Protein AF-A0A1H3JBU2-F1 (afdb_monomer_lite)

Foldseek 3Di:
DDDDDDDDDDPPDDDPPPPPPVVPPPPPPCDLPPDDDDLDHSVLSCVVVVVDDDPDPVVVVVSVVSSVVSVVVNVVCVVVCLPPPDPVVVVVVDVVCDDVSVVVVVVVVLVVVCVVVVNPPVVSQVVVFVVVLSNQQVPVPPDPPDHDDGDGDDDDDDDDDPVVVQVVCVVVVHDND

Structure (mmCIF, N/CA/C/O backbone):
data_AF-A0A1H3JBU2-F1
#
_entry.id   AF-A0A1H3JBU2-F1
#
loop_
_atom_site.group_PDB
_atom_site.id
_atom_site.type_symbol
_atom_site.label_atom_id
_atom_site.label_alt_id
_atom_site.label_comp_id
_atom_site.label_asym_id
_atom_site.label_entity_id
_atom_site.label_seq_id
_atom_site.pdbx_PDB_ins_code
_atom_site.Cartn_x
_atom_site.Cartn_y
_atom_site.Cartn_z
_atom_site.occupancy
_atom_site.B_iso_or_equiv
_atom_site.auth_seq_id
_atom_site.auth_comp_id
_atom_site.auth_asym_id
_atom_site.auth_atom_id
_atom_site.pdbx_PDB_model_num
ATOM 1 N N . MET A 1 1 ? 17.251 -46.229 53.862 1.00 34.59 1 MET A N 1
ATOM 2 C CA . MET A 1 1 ? 17.854 -47.575 53.743 1.00 34.59 1 MET A CA 1
ATOM 3 C C . MET A 1 1 ? 16.687 -48.540 53.599 1.00 34.59 1 MET A C 1
ATOM 5 O O . MET A 1 1 ? 15.923 -48.620 54.544 1.00 34.59 1 MET A O 1
ATOM 9 N N . VAL A 1 2 ? 16.394 -49.189 52.473 1.00 38.94 2 VAL A N 1
ATOM 10 C CA . VAL A 1 2 ? 17.154 -49.523 51.255 1.00 38.94 2 VAL A CA 1
ATOM 11 C C . VAL A 1 2 ? 16.160 -49.589 50.077 1.00 38.94 2 VAL A C 1
ATOM 13 O O . VAL A 1 2 ? 14.992 -49.910 50.287 1.00 38.94 2 VAL A O 1
ATOM 16 N N . GLU A 1 3 ? 16.638 -49.214 48.891 1.00 38.88 3 GLU A N 1
ATOM 17 C CA . GLU A 1 3 ? 15.994 -49.281 47.571 1.00 38.88 3 GLU A CA 1
ATOM 18 C C . GLU A 1 3 ? 15.791 -50.721 47.065 1.00 38.88 3 GLU A C 1
ATOM 20 O O . GLU A 1 3 ? 16.564 -51.604 47.413 1.00 38.88 3 GLU A O 1
ATOM 25 N N . ASP A 1 4 ? 14.802 -50.924 46.190 1.00 36.31 4 ASP A N 1
ATOM 26 C CA . ASP A 1 4 ? 14.947 -51.597 44.879 1.00 36.31 4 ASP A CA 1
ATOM 27 C C . ASP A 1 4 ? 13.575 -51.533 44.179 1.00 36.31 4 ASP A C 1
ATOM 29 O O . ASP A 1 4 ? 12.569 -51.969 44.732 1.00 36.31 4 ASP A O 1
ATOM 33 N N . SER A 1 5 ? 13.374 -50.750 43.118 1.00 38.41 5 SER A N 1
ATOM 34 C CA . SER A 1 5 ? 13.833 -50.916 41.730 1.00 38.41 5 SER A CA 1
ATOM 35 C C . SER A 1 5 ? 13.238 -52.149 41.019 1.00 38.41 5 SER A C 1
ATOM 37 O O . SER A 1 5 ? 13.541 -53.296 41.330 1.00 38.41 5 SER A O 1
ATOM 39 N N . ASN A 1 6 ? 12.359 -51.887 40.039 1.00 35.03 6 ASN A N 1
ATOM 40 C CA . ASN A 1 6 ? 12.534 -52.217 38.613 1.00 35.03 6 ASN A CA 1
ATOM 41 C C . ASN A 1 6 ? 11.215 -52.637 37.924 1.00 35.03 6 ASN A C 1
ATOM 43 O O . ASN A 1 6 ? 10.529 -53.556 38.364 1.00 35.03 6 ASN A O 1
ATOM 47 N N . GLY A 1 7 ? 10.891 -51.983 36.803 1.00 32.19 7 GLY A N 1
ATOM 48 C CA . GLY A 1 7 ? 9.716 -52.302 35.983 1.00 32.19 7 GLY A CA 1
ATOM 49 C C . GLY A 1 7 ? 9.450 -51.317 34.841 1.00 32.19 7 GLY A C 1
ATOM 50 O O . GLY A 1 7 ? 8.376 -50.734 34.778 1.00 32.19 7 GLY A O 1
ATOM 51 N N . ARG A 1 8 ? 10.456 -51.109 33.983 1.00 34.47 8 ARG A N 1
ATOM 52 C CA . ARG A 1 8 ? 10.427 -50.376 32.698 1.00 34.47 8 ARG A CA 1
ATOM 53 C C . ARG A 1 8 ? 9.287 -50.800 31.756 1.00 34.47 8 ARG A C 1
ATOM 55 O O . ARG A 1 8 ? 9.082 -51.999 31.621 1.00 34.47 8 ARG A O 1
ATOM 62 N N . THR A 1 9 ? 8.741 -49.808 31.036 1.00 36.25 9 THR A N 1
ATOM 63 C CA . THR A 1 9 ? 8.336 -49.715 29.600 1.00 36.25 9 THR A CA 1
ATOM 64 C C . THR A 1 9 ? 7.155 -48.733 29.546 1.00 36.25 9 THR A C 1
ATOM 66 O O . THR A 1 9 ? 6.176 -48.953 30.245 1.00 36.25 9 THR A O 1
ATOM 69 N N . ASP A 1 10 ? 7.172 -47.604 28.845 1.00 36.91 10 ASP A N 1
ATOM 70 C CA . ASP A 1 10 ? 7.446 -47.492 27.417 1.00 36.91 10 ASP A CA 1
ATOM 71 C C . ASP A 1 10 ? 7.771 -46.018 27.090 1.00 36.91 10 ASP A C 1
ATOM 73 O O . ASP A 1 10 ? 6.904 -45.146 27.130 1.00 36.91 10 ASP A O 1
ATOM 77 N N . GLU A 1 11 ? 9.046 -45.723 26.834 1.00 41.31 11 GLU A N 1
ATOM 78 C CA . GLU A 1 11 ? 9.470 -44.468 26.208 1.00 41.31 11 GLU A CA 1
ATOM 79 C C . GLU A 1 11 ? 9.273 -44.630 24.699 1.00 41.31 11 GLU A C 1
ATOM 81 O O . GLU A 1 11 ? 10.148 -45.111 23.983 1.00 41.31 11 GLU A O 1
ATOM 86 N N . LEU A 1 12 ? 8.092 -44.262 24.218 1.00 40.62 12 LEU A N 1
ATOM 87 C CA . LEU A 1 12 ? 7.776 -44.186 22.798 1.00 40.62 12 LEU A CA 1
ATOM 88 C C . LEU A 1 12 ? 7.123 -42.831 22.576 1.00 40.62 12 LEU A C 1
ATOM 90 O O . LEU A 1 12 ? 5.932 -42.703 22.789 1.00 40.62 12 LEU A O 1
ATOM 94 N N . PHE A 1 13 ? 7.952 -41.824 22.292 1.00 33.78 13 PHE A N 1
ATOM 95 C CA . PHE A 1 13 ? 7.714 -40.639 21.449 1.00 33.78 13 PHE A CA 1
ATOM 96 C C . PHE A 1 13 ? 8.884 -39.663 21.667 1.00 33.78 13 PHE A C 1
ATOM 98 O O . PHE A 1 13 ? 8.753 -38.596 22.256 1.00 33.78 13 PHE A O 1
ATOM 105 N N . THR A 1 14 ? 10.074 -40.066 21.217 1.00 41.84 14 THR A N 1
ATOM 106 C CA . THR A 1 14 ? 11.195 -39.150 20.979 1.00 41.84 14 THR A CA 1
ATOM 107 C C . THR A 1 14 ? 11.104 -38.666 19.539 1.00 41.84 14 THR A C 1
ATOM 109 O O . THR A 1 14 ? 11.215 -39.483 18.624 1.00 41.84 14 THR A O 1
ATOM 112 N N . GLY A 1 15 ? 10.913 -37.366 19.340 1.00 38.22 15 GLY A N 1
ATOM 113 C CA . GLY A 1 15 ? 10.965 -36.752 18.014 1.00 38.22 15 GLY A CA 1
ATOM 114 C C . GLY A 1 15 ? 9.828 -35.774 17.767 1.00 38.22 15 GLY A C 1
ATOM 115 O O . GLY A 1 15 ? 9.021 -35.983 16.870 1.00 38.22 15 GLY A O 1
ATOM 116 N N . VAL A 1 16 ? 9.766 -34.713 18.565 1.00 41.31 16 VAL A N 1
ATOM 117 C CA . VAL A 1 16 ? 9.363 -33.422 18.012 1.00 41.31 16 VAL A CA 1
ATOM 118 C C . VAL A 1 16 ? 10.667 -32.653 17.967 1.00 41.31 16 VAL A C 1
ATOM 120 O O . VAL A 1 16 ? 11.212 -32.305 19.013 1.00 41.31 16 VAL A O 1
ATOM 123 N N . ASP A 1 17 ? 11.235 -32.556 16.768 1.00 37.09 17 ASP A N 1
ATOM 124 C CA . ASP A 1 17 ? 12.281 -31.585 16.496 1.00 37.09 17 ASP A CA 1
ATOM 125 C C . ASP A 1 17 ? 11.790 -30.240 17.038 1.00 37.09 17 ASP A C 1
ATOM 127 O O . ASP A 1 17 ? 10.649 -29.854 16.770 1.00 37.09 17 ASP A O 1
ATOM 131 N N . ASP A 1 18 ? 12.624 -29.574 17.839 1.00 38.72 18 ASP A N 1
ATOM 132 C CA . ASP A 1 18 ? 12.481 -28.152 18.141 1.00 38.72 18 ASP A CA 1
ATOM 133 C C . ASP A 1 18 ? 12.484 -27.427 16.789 1.00 38.72 18 ASP A C 1
ATOM 135 O O . ASP A 1 18 ? 13.524 -27.027 16.262 1.00 38.72 18 ASP A O 1
ATOM 139 N N . VAL A 1 19 ? 11.305 -27.307 16.182 1.00 40.41 19 VAL A N 1
ATOM 140 C CA . VAL A 1 19 ? 11.036 -26.272 15.203 1.00 40.41 19 VAL A CA 1
ATOM 141 C C . VAL A 1 19 ? 11.015 -25.012 16.043 1.00 40.41 19 VAL A C 1
ATOM 143 O O . VAL A 1 19 ? 9.992 -24.618 16.598 1.00 40.41 19 VAL A O 1
ATOM 146 N N . THR A 1 20 ? 12.193 -24.422 16.210 1.00 38.88 20 THR A N 1
ATOM 147 C CA . THR A 1 20 ? 12.296 -23.003 16.495 1.00 38.88 20 THR A CA 1
ATOM 148 C C . THR A 1 20 ? 11.647 -22.305 15.306 1.00 38.88 20 THR A C 1
ATOM 150 O O . THR A 1 20 ? 12.315 -22.006 14.317 1.00 38.88 20 THR A O 1
ATOM 153 N N . ASP A 1 21 ? 10.328 -22.123 15.381 1.00 42.56 21 ASP A N 1
ATOM 154 C CA . ASP A 1 21 ? 9.604 -21.084 14.657 1.00 42.56 21 ASP A CA 1
ATOM 155 C C . ASP A 1 21 ? 10.123 -19.750 15.211 1.00 42.56 21 ASP A C 1
ATOM 157 O O . ASP A 1 21 ? 9.515 -19.074 16.045 1.00 42.56 21 ASP A O 1
ATOM 161 N N . ASP A 1 22 ? 11.332 -19.412 14.768 1.00 42.59 22 ASP A N 1
ATOM 162 C CA . ASP A 1 22 ? 12.025 -18.143 14.968 1.00 42.59 22 ASP A CA 1
ATOM 163 C C . ASP A 1 22 ? 11.418 -17.073 14.044 1.00 42.59 22 ASP A C 1
ATOM 165 O O . ASP A 1 22 ? 12.114 -16.351 13.343 1.00 42.59 22 ASP A O 1
ATOM 169 N N . ASP A 1 23 ? 10.087 -17.027 13.990 1.00 45.19 23 ASP A N 1
ATOM 170 C CA . ASP A 1 23 ? 9.314 -16.046 13.219 1.00 45.19 23 ASP A CA 1
ATOM 171 C C . ASP A 1 23 ? 8.322 -15.287 14.124 1.00 45.19 23 ASP A C 1
ATOM 173 O O . ASP A 1 23 ? 7.477 -14.522 13.664 1.00 45.19 23 ASP A O 1
ATOM 177 N N . SER A 1 24 ? 8.417 -15.487 15.448 1.00 46.59 24 SER A N 1
ATOM 178 C CA . SER A 1 24 ? 7.478 -14.933 16.434 1.00 46.59 24 SER A CA 1
ATOM 179 C C . SER A 1 24 ? 7.941 -13.655 17.149 1.00 46.59 24 SER A C 1
ATOM 181 O O . SER A 1 24 ? 7.141 -13.068 17.874 1.00 46.59 24 SER A O 1
ATOM 183 N N . GLU A 1 25 ? 9.161 -13.155 16.915 1.00 47.00 25 GLU A N 1
ATOM 184 C CA . GLU A 1 25 ? 9.677 -11.965 17.624 1.00 47.00 25 GLU A CA 1
ATOM 185 C C . GLU A 1 25 ? 10.362 -10.915 16.735 1.00 47.00 25 GLU A C 1
ATOM 187 O O . GLU A 1 25 ? 11.217 -10.154 17.192 1.00 47.00 25 GLU A O 1
ATOM 192 N N . ARG A 1 26 ? 9.948 -10.760 15.473 1.00 46.38 26 ARG A N 1
ATOM 193 C CA . ARG A 1 26 ? 10.140 -9.455 14.822 1.00 46.38 26 ARG A CA 1
ATOM 194 C C . ARG A 1 26 ? 9.083 -8.495 15.357 1.00 46.38 26 ARG A C 1
ATOM 196 O O . ARG A 1 26 ? 8.071 -8.237 14.707 1.00 46.38 26 ARG A O 1
ATOM 203 N N . GLU A 1 27 ? 9.304 -7.977 16.570 1.00 47.91 27 GLU A N 1
ATOM 204 C CA . GLU A 1 27 ? 8.617 -6.754 16.984 1.00 47.91 27 GLU A CA 1
ATOM 205 C C . GLU A 1 27 ? 8.828 -5.724 15.868 1.00 47.91 27 GLU A C 1
ATOM 207 O O . GLU A 1 27 ? 9.972 -5.517 15.454 1.00 47.91 27 GLU A O 1
ATOM 212 N N . PRO A 1 28 ? 7.770 -5.100 15.322 1.00 47.69 28 PRO A N 1
ATOM 213 C CA . PRO A 1 28 ? 7.962 -4.117 14.277 1.00 47.69 28 PRO A CA 1
ATOM 214 C C . PRO A 1 28 ? 8.760 -2.958 14.876 1.00 47.69 28 PRO A C 1
ATOM 216 O O . PRO A 1 28 ? 8.237 -2.171 15.669 1.00 47.69 28 PRO A O 1
ATOM 219 N N . VAL A 1 29 ? 10.034 -2.856 14.491 1.00 50.09 29 VAL A N 1
AT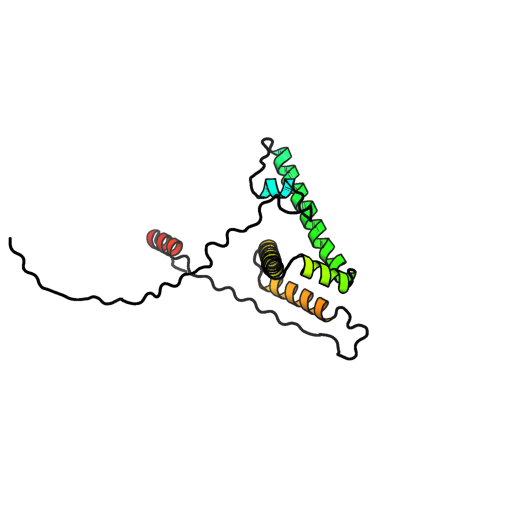OM 220 C CA . VAL A 1 29 ? 10.956 -1.776 14.869 1.00 50.09 29 VAL A CA 1
ATOM 221 C C . VAL A 1 29 ? 10.571 -0.519 14.088 1.00 50.09 29 VAL A C 1
ATOM 223 O O . VAL A 1 29 ? 11.315 0.006 13.272 1.00 50.09 29 VAL A O 1
ATOM 226 N N . LEU A 1 30 ? 9.350 -0.037 14.286 1.00 53.84 30 LEU A N 1
ATOM 227 C CA . LEU A 1 30 ? 8.903 1.248 13.779 1.00 53.84 30 LEU A CA 1
ATOM 228 C C . LEU A 1 30 ? 8.411 2.041 14.972 1.00 53.84 30 LEU A C 1
ATOM 230 O O . LEU A 1 30 ? 7.211 2.121 15.244 1.00 53.84 30 LEU A O 1
ATOM 234 N N . THR A 1 31 ? 9.354 2.649 15.695 1.00 60.19 31 THR A N 1
ATOM 235 C CA . THR A 1 31 ? 8.947 3.677 16.641 1.00 60.19 31 THR A CA 1
ATOM 236 C C . THR A 1 31 ? 8.347 4.838 15.835 1.00 60.19 31 THR A C 1
ATOM 238 O O . THR A 1 31 ? 8.846 5.206 14.762 1.00 60.19 31 THR A O 1
ATOM 241 N N . PRO A 1 32 ? 7.231 5.424 16.287 1.00 63.66 32 PRO A N 1
ATOM 242 C CA . PRO A 1 32 ? 6.533 6.457 15.534 1.00 63.66 32 PRO A CA 1
ATOM 243 C C . PRO A 1 32 ? 7.346 7.741 15.312 1.00 63.66 32 PRO A C 1
ATOM 245 O O . PRO A 1 32 ? 6.859 8.597 14.576 1.00 63.66 32 PRO A O 1
ATOM 248 N N . GLU A 1 33 ? 8.558 7.889 15.860 1.00 63.81 33 GLU A N 1
ATOM 249 C CA . GLU A 1 33 ? 9.356 9.122 15.797 1.00 63.81 33 GLU A CA 1
ATOM 250 C C . GLU A 1 33 ? 10.521 9.098 14.787 1.00 63.81 33 GLU A C 1
ATOM 252 O O . GLU A 1 33 ? 10.950 10.163 14.346 1.00 63.81 33 GLU A O 1
ATOM 257 N N . ASP A 1 34 ? 10.954 7.939 14.287 1.00 72.06 34 ASP A N 1
ATOM 258 C CA . ASP A 1 34 ? 12.264 7.818 13.609 1.00 72.06 34 ASP A CA 1
ATOM 259 C C . ASP A 1 34 ? 12.335 8.322 12.152 1.00 72.06 34 ASP A C 1
ATOM 261 O O . ASP A 1 34 ? 13.328 8.111 11.458 1.00 72.06 34 ASP A O 1
ATOM 265 N N . ARG A 1 35 ? 11.307 9.019 11.643 1.00 86.25 35 ARG A N 1
ATOM 266 C CA . ARG A 1 35 ? 11.320 9.506 10.247 1.00 86.25 35 ARG A CA 1
ATOM 267 C C . ARG A 1 35 ? 10.524 10.784 9.975 1.00 86.25 35 ARG A C 1
ATOM 269 O O . ARG A 1 35 ? 9.545 11.060 10.681 1.00 86.25 35 ARG A O 1
ATOM 276 N N . PRO A 1 36 ? 10.874 11.541 8.912 1.00 89.19 36 PRO A N 1
ATOM 277 C CA . PRO A 1 36 ? 10.079 12.664 8.421 1.00 89.19 36 PRO A CA 1
ATOM 278 C C . PRO A 1 36 ? 8.654 12.272 8.001 1.00 89.19 36 PRO A C 1
ATOM 280 O O . PRO A 1 36 ? 8.307 11.101 7.832 1.00 89.19 36 PRO A O 1
ATOM 283 N N . ARG A 1 37 ? 7.807 13.290 7.813 1.00 92.75 37 ARG A N 1
ATOM 284 C CA . ARG A 1 37 ? 6.421 13.125 7.355 1.00 92.75 37 ARG A CA 1
ATOM 285 C C . ARG A 1 37 ? 6.377 12.450 5.977 1.00 92.75 37 ARG A C 1
ATOM 287 O O . ARG A 1 37 ? 6.950 12.969 5.027 1.00 92.75 37 ARG A O 1
ATOM 294 N N . GLY A 1 38 ? 5.596 11.374 5.874 1.00 93.56 38 GLY A N 1
ATOM 295 C CA . GLY A 1 38 ? 5.126 10.815 4.601 1.00 93.56 38 GLY A CA 1
ATOM 296 C C . GLY A 1 38 ? 3.630 11.083 4.417 1.00 93.56 38 GLY A C 1
ATOM 297 O O . GLY A 1 38 ? 3.153 12.186 4.690 1.00 93.56 38 GLY A O 1
ATOM 298 N N . ILE A 1 39 ? 2.870 10.048 4.041 1.00 95.62 39 ILE A N 1
ATOM 299 C CA . ILE A 1 39 ? 1.393 10.074 4.061 1.00 95.62 39 ILE A CA 1
ATOM 300 C C . ILE A 1 39 ? 0.887 10.441 5.467 1.00 95.62 39 ILE A C 1
ATOM 302 O O . ILE A 1 39 ? 0.049 11.330 5.635 1.00 95.62 39 ILE A O 1
ATOM 306 N N . LEU A 1 40 ? 1.453 9.788 6.486 1.00 95.44 40 LEU A N 1
ATOM 307 C CA . LEU A 1 40 ? 1.164 10.045 7.892 1.00 95.44 40 LEU A CA 1
ATOM 308 C C . LEU A 1 40 ? 2.061 11.158 8.447 1.00 95.44 40 LEU A C 1
ATOM 310 O O . LEU A 1 40 ? 3.275 11.194 8.214 1.00 95.44 40 LEU A O 1
ATOM 314 N N . THR A 1 41 ? 1.458 12.056 9.222 1.00 94.69 41 THR A N 1
ATOM 315 C CA . THR A 1 41 ? 2.182 13.029 10.051 1.00 94.69 41 THR A CA 1
ATOM 316 C C . THR A 1 41 ? 2.777 12.345 11.295 1.00 94.69 41 THR A C 1
ATOM 318 O O . THR A 1 41 ? 2.346 11.244 11.643 1.00 94.69 41 THR A O 1
ATOM 321 N N . PRO A 1 42 ? 3.752 12.959 11.999 1.00 93.69 42 PRO A N 1
ATOM 322 C CA . PRO A 1 42 ? 4.220 12.449 13.296 1.00 93.69 42 PRO A CA 1
ATOM 323 C C . PRO A 1 42 ? 3.070 12.199 14.280 1.00 93.69 42 PRO A C 1
ATOM 325 O O . PRO A 1 42 ? 2.939 11.110 14.819 1.00 93.69 42 PRO A O 1
ATOM 328 N N . THR A 1 43 ? 2.136 13.148 14.384 1.00 93.31 43 THR A N 1
ATOM 329 C CA . THR A 1 43 ? 0.968 13.015 15.264 1.00 93.31 43 THR A CA 1
ATOM 330 C C . THR A 1 43 ? 0.017 11.888 14.860 1.00 93.31 43 THR A C 1
ATOM 332 O O . THR A 1 43 ? -0.625 11.300 15.724 1.00 93.31 43 THR A O 1
ATOM 335 N N . ASP A 1 44 ? -0.102 11.573 13.569 1.00 95.38 44 ASP A N 1
ATOM 336 C CA . ASP A 1 44 ? -0.909 10.422 13.148 1.00 95.38 44 ASP A CA 1
ATOM 337 C C . ASP A 1 44 ? -0.269 9.109 13.581 1.00 95.38 44 ASP A C 1
ATOM 339 O O . ASP A 1 44 ? -0.979 8.200 13.995 1.00 95.38 44 ASP A O 1
ATOM 343 N N . ARG A 1 45 ? 1.064 9.019 13.506 1.00 95.06 45 ARG A N 1
ATOM 344 C CA . ARG A 1 45 ? 1.807 7.846 13.972 1.00 95.06 45 ARG A CA 1
ATOM 345 C C . ARG A 1 45 ? 1.682 7.690 15.486 1.00 95.06 45 ARG A C 1
ATOM 347 O O . ARG A 1 45 ? 1.298 6.620 15.932 1.00 95.06 45 ARG A O 1
ATOM 354 N N . GLU A 1 46 ? 1.885 8.763 16.255 1.00 93.19 46 GLU A N 1
ATOM 355 C CA . GLU A 1 46 ? 1.637 8.774 17.708 1.00 93.19 46 GLU A CA 1
ATOM 356 C C . GLU A 1 46 ? 0.223 8.274 18.047 1.00 93.19 46 GLU A C 1
ATOM 358 O O . GLU A 1 46 ? 0.052 7.455 18.946 1.00 93.19 46 GLU A O 1
ATOM 363 N N . TYR A 1 47 ? -0.788 8.751 17.312 1.00 94.62 47 TYR A N 1
ATOM 364 C CA . TYR A 1 47 ? -2.181 8.356 17.508 1.00 94.62 47 TYR A CA 1
ATOM 365 C C . TYR A 1 47 ? -2.420 6.871 17.198 1.00 94.62 47 TYR A C 1
ATOM 367 O O . TYR A 1 47 ? -3.032 6.170 17.997 1.00 94.62 47 TYR A O 1
ATOM 375 N N . LEU A 1 48 ? -1.921 6.372 16.061 1.00 94.19 48 LEU A N 1
ATOM 376 C CA . LEU A 1 48 ? -2.090 4.969 15.661 1.00 94.19 48 LEU A CA 1
ATOM 377 C C . LEU A 1 48 ? -1.326 3.996 16.569 1.00 94.19 48 LEU A C 1
ATOM 379 O O . LEU A 1 48 ? -1.797 2.885 16.788 1.00 94.19 48 LEU A O 1
ATOM 383 N N . CYS A 1 49 ? -0.187 4.417 17.121 1.00 91.88 49 CYS A N 1
ATOM 384 C CA . CYS A 1 49 ? 0.597 3.639 18.081 1.00 91.88 49 CYS A CA 1
ATOM 385 C C . CYS A 1 49 ? 0.060 3.727 19.523 1.00 91.88 49 CYS A C 1
ATOM 387 O O . CYS A 1 49 ? 0.675 3.171 20.427 1.00 91.88 49 CYS A O 1
ATOM 389 N N . GLY A 1 50 ? -1.040 4.449 19.770 1.00 91.56 50 GLY A N 1
ATOM 390 C CA . GLY A 1 50 ? -1.606 4.617 21.115 1.00 91.56 50 GLY A CA 1
ATOM 391 C C . GLY A 1 50 ? -0.789 5.523 22.046 1.00 91.56 50 GLY A C 1
ATOM 392 O O . GLY A 1 50 ? -1.090 5.620 23.230 1.00 91.56 50 GLY A O 1
ATOM 393 N N . LEU A 1 51 ? 0.222 6.230 21.531 1.00 90.31 51 LEU A N 1
ATOM 394 C CA . LEU A 1 51 ? 1.009 7.200 22.305 1.00 90.31 51 LEU A CA 1
ATOM 395 C C . LEU A 1 51 ? 0.264 8.523 22.515 1.00 90.31 51 LEU A C 1
ATOM 397 O O . LEU A 1 51 ? 0.642 9.336 23.359 1.00 90.31 51 LEU A O 1
ATOM 401 N N . LYS A 1 52 ? -0.794 8.757 21.732 1.00 90.81 52 LYS A N 1
ATOM 402 C CA . LYS A 1 52 ? -1.633 9.947 21.822 1.00 90.81 52 LYS A CA 1
ATOM 403 C C . LYS A 1 52 ? -3.105 9.589 21.761 1.00 90.81 52 LYS A C 1
ATOM 405 O O . LYS A 1 52 ? -3.580 9.065 20.760 1.00 90.81 52 LYS A O 1
ATOM 410 N N . GLU A 1 53 ? -3.841 10.010 22.782 1.00 91.38 53 GLU A N 1
ATOM 411 C CA . GLU A 1 53 ? -5.288 9.832 22.869 1.00 91.38 53 GLU A CA 1
ATOM 412 C C . GLU A 1 53 ? -6.009 11.176 23.000 1.00 91.38 53 GLU A C 1
ATOM 414 O O . GLU A 1 53 ? -5.496 12.143 23.573 1.00 91.38 53 GLU A O 1
ATOM 419 N N . TYR A 1 54 ? -7.226 11.244 22.462 1.00 92.44 54 TYR A N 1
ATOM 420 C CA . TYR A 1 54 ? -8.074 12.427 22.540 1.00 92.44 54 TYR A CA 1
ATOM 421 C C . TYR A 1 54 ? -9.238 12.176 23.493 1.00 92.44 54 TYR A C 1
ATOM 423 O O . TYR A 1 54 ? -10.106 11.353 23.223 1.00 92.44 54 TYR A O 1
ATOM 431 N N . ALA A 1 55 ? -9.308 12.950 24.578 1.00 90.00 55 ALA A N 1
ATOM 432 C CA . ALA A 1 55 ? -10.395 12.834 25.553 1.00 90.00 55 ALA A CA 1
ATOM 433 C C . ALA A 1 55 ? -11.775 13.206 24.973 1.00 90.00 55 ALA A C 1
ATOM 435 O O . ALA A 1 55 ? -12.802 12.704 25.423 1.00 90.00 55 ALA A O 1
ATOM 436 N N . GLN A 1 56 ? -11.814 14.110 23.988 1.00 95.81 56 GLN A N 1
ATOM 437 C CA . GLN A 1 56 ? -13.056 14.557 23.364 1.00 95.81 56 GLN A CA 1
ATOM 438 C C . GLN A 1 56 ? -13.401 13.674 22.150 1.00 95.81 56 GLN A C 1
ATOM 440 O O . GLN A 1 56 ? -12.637 13.681 21.179 1.00 95.81 56 GLN A O 1
ATOM 445 N N . PRO A 1 57 ? -14.581 13.017 22.123 1.00 95.50 57 PRO A N 1
ATOM 446 C CA . PRO A 1 57 ? -14.966 12.109 21.035 1.00 95.50 57 PRO A CA 1
ATOM 447 C C . PRO A 1 57 ? -14.955 12.750 19.644 1.00 95.50 57 PRO A C 1
ATOM 449 O O . PRO A 1 57 ? -14.605 12.113 18.658 1.00 95.50 57 PRO A O 1
ATOM 452 N N . GLN A 1 58 ? -15.317 14.032 19.555 1.00 96.31 58 GLN A N 1
ATOM 453 C CA . GLN A 1 58 ? -15.307 14.764 18.289 1.00 96.31 58 GLN A CA 1
ATOM 454 C C . GLN A 1 58 ? -13.885 14.957 17.745 1.00 96.31 58 GLN A C 1
ATOM 456 O O . GLN A 1 58 ? -13.661 14.823 16.546 1.00 96.31 58 GLN A O 1
ATOM 461 N N . THR A 1 59 ? -12.917 15.242 18.616 1.00 95.19 59 THR A N 1
ATOM 462 C CA . THR A 1 59 ? -11.514 15.423 18.224 1.00 95.19 59 THR A CA 1
ATOM 463 C C . THR A 1 59 ? -10.890 14.097 17.794 1.00 95.19 59 THR A C 1
ATOM 465 O O . THR A 1 59 ? -10.157 14.062 16.809 1.00 95.19 59 THR A O 1
ATOM 468 N N . ASP A 1 60 ? -11.238 13.004 18.479 1.00 96.31 60 ASP A N 1
ATOM 469 C CA . ASP A 1 60 ? -10.848 11.646 18.091 1.00 96.31 60 ASP A CA 1
ATOM 470 C C . ASP A 1 60 ? -11.398 11.266 16.704 1.00 96.31 60 ASP A C 1
ATOM 472 O O . ASP A 1 60 ? -10.650 10.860 15.813 1.00 96.31 60 ASP A O 1
ATOM 476 N N . ALA A 1 61 ? -12.695 11.492 16.474 1.00 96.69 61 ALA A N 1
ATOM 477 C CA . ALA A 1 61 ? -13.329 11.238 15.183 1.00 96.69 61 ALA A CA 1
ATOM 478 C C . ALA A 1 61 ? -12.701 12.070 14.052 1.00 96.69 61 ALA A C 1
ATOM 480 O O . ALA A 1 61 ? -12.429 11.536 12.974 1.00 96.69 61 ALA A O 1
ATOM 481 N N . ASN A 1 62 ? -12.411 13.350 14.310 1.00 97.19 62 ASN A N 1
ATOM 482 C CA . ASN A 1 62 ? -11.721 14.216 13.355 1.00 97.19 62 ASN A CA 1
ATOM 483 C C . ASN A 1 62 ? -10.324 13.675 13.018 1.00 97.19 62 ASN A C 1
ATOM 485 O O . ASN A 1 62 ? -9.976 13.604 11.843 1.00 97.19 62 ASN A O 1
ATOM 489 N N . ARG A 1 63 ? -9.550 13.209 14.011 1.00 97.38 63 ARG A N 1
ATOM 490 C CA . ARG A 1 63 ? -8.234 12.594 13.767 1.00 97.38 63 ARG A CA 1
ATOM 491 C C . ARG A 1 63 ? -8.336 11.376 12.850 1.00 97.38 63 ARG A C 1
ATOM 493 O O . ARG A 1 63 ? -7.570 11.270 11.894 1.00 97.38 63 ARG A O 1
ATOM 500 N N . ARG A 1 64 ? -9.291 10.474 13.100 1.00 97.69 64 ARG A N 1
ATOM 501 C CA . ARG A 1 64 ? -9.520 9.295 12.242 1.00 97.69 64 ARG A CA 1
ATOM 502 C C . ARG A 1 64 ? -9.893 9.693 10.818 1.00 97.69 64 ARG A C 1
ATOM 504 O O . ARG A 1 64 ? -9.436 9.060 9.867 1.00 97.69 64 ARG A O 1
ATOM 511 N N . GLN A 1 65 ? -10.720 10.727 10.669 1.00 98.19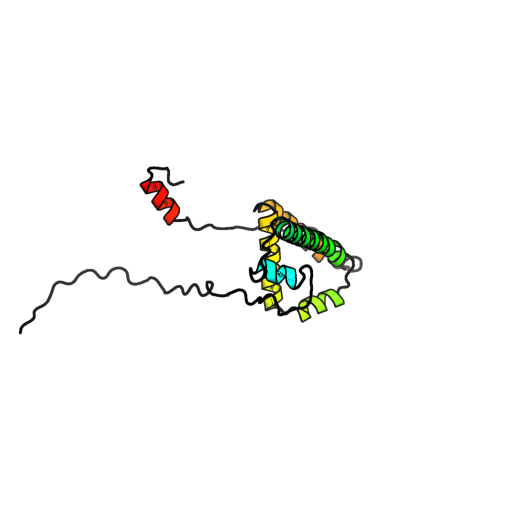 65 GLN A N 1
ATOM 512 C CA . GLN A 1 65 ? -11.125 11.236 9.363 1.00 98.19 65 GLN A CA 1
ATOM 513 C C . GLN A 1 65 ? -9.943 11.842 8.599 1.00 98.19 65 GLN A C 1
ATOM 515 O O . GLN A 1 65 ? -9.739 11.501 7.438 1.00 98.19 65 GLN A O 1
ATOM 520 N N . GLU A 1 66 ? -9.118 12.656 9.253 1.00 98.12 66 GLU A N 1
ATOM 521 C CA . GLU A 1 66 ? -7.919 13.234 8.643 1.00 98.12 66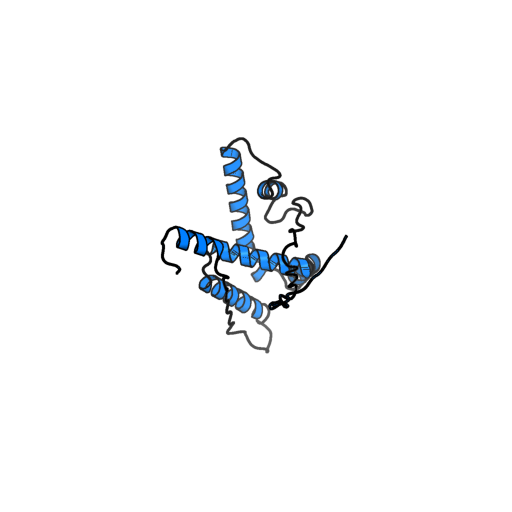 GLU A CA 1
ATOM 522 C C . GLU A 1 66 ? -6.924 12.159 8.180 1.00 98.12 66 GLU A C 1
ATOM 524 O O . GLU A 1 66 ? -6.386 12.247 7.076 1.00 98.12 66 GLU A O 1
ATOM 529 N N . ILE A 1 67 ? -6.690 11.126 9.000 1.00 98.25 67 ILE A N 1
ATOM 530 C CA . ILE A 1 67 ? -5.836 9.989 8.624 1.00 98.25 67 ILE A CA 1
ATOM 531 C C . ILE A 1 67 ? -6.407 9.294 7.387 1.00 98.25 67 ILE A C 1
ATOM 533 O O . ILE A 1 67 ? -5.675 9.058 6.427 1.00 98.25 67 ILE A O 1
ATOM 537 N N . ARG A 1 68 ? -7.717 9.014 7.377 1.00 98.44 68 ARG A N 1
ATOM 538 C CA . ARG A 1 68 ? -8.399 8.388 6.237 1.00 98.44 68 ARG A CA 1
ATOM 539 C C . ARG A 1 68 ? -8.218 9.207 4.962 1.00 98.44 68 ARG A C 1
ATOM 541 O O . ARG A 1 68 ? -7.849 8.649 3.935 1.00 98.44 68 ARG A O 1
ATOM 548 N N . GLU A 1 69 ? -8.447 10.514 5.026 1.00 98.38 69 GLU A N 1
ATOM 549 C CA . GLU A 1 69 ? -8.293 11.411 3.880 1.00 98.38 69 GLU A CA 1
ATOM 550 C C . GLU A 1 69 ? -6.851 11.434 3.366 1.00 98.38 69 GLU A C 1
ATOM 552 O O . GLU A 1 69 ? -6.635 11.308 2.161 1.00 98.38 69 GLU A O 1
ATOM 557 N N . ARG A 1 70 ? -5.848 11.531 4.250 1.00 97.88 70 ARG A N 1
ATOM 558 C CA . ARG A 1 70 ? -4.435 11.492 3.835 1.00 97.88 70 ARG A CA 1
ATOM 559 C C . ARG A 1 70 ? -4.071 10.172 3.171 1.00 97.88 70 ARG A C 1
ATOM 561 O O . ARG A 1 70 ? -3.418 10.196 2.135 1.00 97.88 70 ARG A O 1
ATOM 568 N N . VAL A 1 71 ? -4.499 9.044 3.737 1.00 98.00 71 VAL A N 1
ATOM 569 C CA . VAL A 1 71 ? -4.220 7.717 3.171 1.00 98.00 71 VAL A CA 1
ATOM 570 C C . VAL A 1 71 ? -4.885 7.557 1.807 1.00 98.00 71 VAL A C 1
ATOM 572 O O . VAL A 1 71 ? -4.221 7.127 0.873 1.00 98.00 71 VAL A O 1
ATOM 575 N N . VAL A 1 72 ? -6.147 7.970 1.645 1.00 98.00 72 VAL A N 1
ATOM 576 C CA . VAL A 1 72 ? -6.834 7.922 0.341 1.00 98.00 72 VAL A CA 1
ATOM 577 C C . VAL A 1 72 ? -6.083 8.731 -0.717 1.00 98.00 72 VAL A C 1
ATOM 579 O O . VAL A 1 72 ? -5.825 8.210 -1.799 1.00 98.00 72 VAL A O 1
ATOM 582 N N . ASN A 1 73 ? -5.698 9.972 -0.408 1.00 97.88 73 ASN A N 1
ATOM 583 C CA . ASN A 1 73 ? -4.953 10.807 -1.354 1.00 97.88 73 ASN A CA 1
ATOM 584 C C . ASN A 1 73 ? -3.553 10.232 -1.640 1.00 97.88 73 ASN A C 1
ATOM 586 O O . ASN A 1 73 ? -3.162 10.121 -2.795 1.00 97.88 73 ASN A O 1
ATOM 590 N N . GLY A 1 74 ? -2.837 9.768 -0.612 1.00 97.00 74 GLY A N 1
ATOM 591 C CA . GLY A 1 74 ? -1.511 9.166 -0.776 1.00 97.00 74 GLY A CA 1
ATOM 592 C C . GLY A 1 74 ? -1.522 7.879 -1.608 1.00 97.00 74 GLY A C 1
ATOM 593 O O . GLY A 1 74 ? -0.598 7.635 -2.376 1.00 97.00 74 GLY A O 1
ATOM 594 N N . LEU A 1 75 ? -2.581 7.068 -1.514 1.00 95.75 75 LEU A N 1
ATOM 595 C CA . LEU A 1 75 ? -2.762 5.902 -2.384 1.00 95.75 75 LEU A CA 1
ATOM 596 C C . LEU A 1 75 ? -3.002 6.308 -3.844 1.00 95.75 75 LEU A C 1
ATOM 598 O O . LEU A 1 75 ? -2.503 5.649 -4.752 1.00 95.75 75 LEU A O 1
ATOM 602 N N . GLN A 1 76 ? -3.744 7.392 -4.083 1.00 95.94 76 GLN A N 1
ATOM 603 C CA . GLN A 1 76 ? -3.967 7.914 -5.436 1.00 95.94 76 GLN A CA 1
ATOM 604 C C . GLN A 1 76 ? -2.680 8.464 -6.059 1.00 95.94 76 GLN A C 1
ATOM 606 O O . GLN A 1 76 ? -2.476 8.307 -7.265 1.00 95.94 76 GLN A O 1
ATOM 611 N N . ASP A 1 77 ? -1.783 9.028 -5.250 1.00 97.62 77 ASP A N 1
ATOM 612 C CA . ASP A 1 77 ? -0.496 9.537 -5.725 1.00 97.62 77 ASP A CA 1
ATOM 613 C C . ASP A 1 77 ? 0.374 8.437 -6.357 1.00 97.62 77 ASP A C 1
ATOM 615 O O . ASP A 1 77 ? 1.105 8.726 -7.304 1.00 97.62 77 ASP A O 1
ATOM 619 N N . PHE A 1 78 ? 0.251 7.163 -5.954 1.00 94.69 78 PHE A N 1
ATOM 620 C CA . PHE A 1 78 ? 0.983 6.059 -6.600 1.00 94.69 78 PHE A CA 1
ATOM 621 C C . PHE A 1 78 ? 0.668 5.914 -8.092 1.00 94.69 78 PHE A C 1
ATOM 623 O O . PHE A 1 78 ? 1.548 5.530 -8.864 1.00 94.69 78 PHE A O 1
ATOM 630 N N . VAL A 1 79 ? -0.542 6.278 -8.529 1.00 92.06 79 VAL A N 1
ATOM 631 C CA . VAL A 1 79 ? -0.874 6.319 -9.961 1.00 92.06 79 VAL A CA 1
ATOM 632 C C . VAL A 1 79 ? 0.019 7.340 -10.665 1.00 92.06 79 VAL A C 1
ATOM 634 O O . VAL A 1 79 ? 0.621 7.028 -11.691 1.00 92.06 79 VAL A O 1
ATOM 637 N N . LEU A 1 80 ? 0.173 8.531 -10.086 1.00 93.50 80 LEU A N 1
ATOM 638 C CA . LEU A 1 80 ? 1.021 9.587 -10.637 1.00 93.50 80 LEU A CA 1
ATOM 639 C C . LEU A 1 80 ? 2.502 9.200 -10.597 1.00 93.50 80 LEU A C 1
ATOM 641 O O . LEU A 1 80 ? 3.197 9.360 -11.599 1.00 93.50 80 LEU A O 1
ATOM 645 N N . LEU A 1 81 ? 2.973 8.643 -9.478 1.00 94.31 81 LEU A N 1
ATOM 646 C CA . LEU A 1 81 ? 4.353 8.176 -9.333 1.00 94.31 81 LEU A CA 1
ATOM 647 C C . LEU A 1 81 ? 4.682 7.100 -10.376 1.00 94.31 81 LEU A C 1
ATOM 649 O O . LEU A 1 81 ? 5.716 7.183 -11.033 1.00 94.31 81 LEU A O 1
ATOM 653 N N . SER A 1 82 ? 3.781 6.139 -10.598 1.00 90.12 82 SER A N 1
ATOM 654 C CA . SER A 1 82 ? 3.990 5.060 -11.573 1.00 90.12 82 SER A CA 1
ATOM 655 C C . SER A 1 82 ? 4.065 5.545 -13.026 1.00 90.12 82 SER A C 1
ATOM 657 O O . SER A 1 82 ? 4.748 4.928 -13.842 1.00 90.12 82 SER A O 1
ATOM 659 N N . LEU A 1 83 ? 3.367 6.636 -13.358 1.00 88.44 83 LEU A N 1
ATOM 660 C CA . LEU A 1 83 ? 3.261 7.149 -14.726 1.00 88.44 83 LEU A CA 1
ATOM 661 C C . LEU A 1 83 ? 4.297 8.227 -15.051 1.00 88.44 83 LEU A C 1
ATOM 663 O O . LEU A 1 83 ? 4.720 8.327 -16.202 1.00 88.44 83 LEU A O 1
ATOM 667 N N . PHE A 1 84 ? 4.670 9.051 -14.071 1.00 90.38 84 PHE A N 1
ATOM 668 C CA . PHE A 1 84 ? 5.408 10.291 -14.321 1.00 90.38 84 PHE A CA 1
ATOM 669 C C . PHE A 1 84 ? 6.749 10.390 -13.597 1.00 90.38 84 PHE A C 1
ATOM 671 O O . PHE A 1 84 ? 7.586 11.191 -14.015 1.00 90.38 84 PHE A O 1
ATOM 678 N N . LEU A 1 85 ? 6.988 9.610 -12.537 1.00 93.06 85 LEU A N 1
ATOM 679 C CA . LEU A 1 85 ? 8.285 9.634 -11.867 1.00 93.06 85 LEU A CA 1
ATOM 680 C C . LEU A 1 85 ? 9.315 8.893 -12.725 1.00 93.06 85 LEU A C 1
ATOM 682 O O . LEU A 1 85 ? 9.092 7.741 -13.092 1.00 93.06 85 LEU A O 1
ATOM 686 N N . GLY A 1 86 ? 10.434 9.544 -13.046 1.00 91.12 86 GLY A N 1
ATOM 687 C CA . GLY A 1 86 ? 11.497 8.958 -13.870 1.00 91.12 86 GLY A CA 1
ATOM 688 C C . GLY A 1 86 ? 12.153 7.730 -13.227 1.00 91.12 86 GLY A C 1
ATOM 689 O O . GLY A 1 86 ? 12.151 7.588 -12.005 1.00 91.12 86 GLY A O 1
ATOM 690 N N . SER A 1 87 ? 12.735 6.854 -14.053 1.00 90.12 87 SER A N 1
ATOM 691 C CA . SER A 1 87 ? 13.431 5.634 -13.611 1.00 90.12 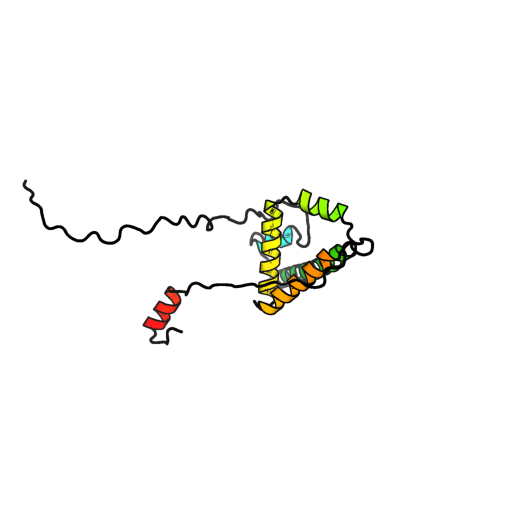87 SER A CA 1
ATOM 692 C C . SER A 1 87 ? 14.490 5.900 -12.547 1.00 90.12 87 SER A C 1
ATOM 694 O O . SER A 1 87 ? 14.515 5.205 -11.538 1.00 90.12 87 SER A O 1
ATOM 696 N N . ASP A 1 88 ? 15.296 6.941 -12.741 1.00 93.69 88 ASP A N 1
ATOM 697 C CA . ASP A 1 88 ? 16.447 7.241 -11.887 1.00 93.69 88 ASP A CA 1
ATOM 698 C C . ASP A 1 88 ? 16.009 7.679 -10.483 1.00 93.69 88 ASP A C 1
ATOM 700 O O . ASP A 1 88 ? 16.639 7.331 -9.489 1.00 93.69 88 ASP A O 1
ATOM 704 N N . GLU A 1 89 ? 14.901 8.419 -10.379 1.00 96.00 89 GLU A N 1
ATOM 705 C CA . GLU A 1 89 ? 14.339 8.808 -9.082 1.00 96.00 89 GLU A CA 1
ATOM 706 C C . GLU A 1 89 ? 13.666 7.621 -8.390 1.00 96.00 89 GLU A C 1
ATOM 708 O O . GLU A 1 89 ? 13.788 7.479 -7.177 1.00 96.00 89 GLU A O 1
ATOM 713 N N . ARG A 1 90 ? 13.015 6.720 -9.143 1.00 93.19 90 ARG A N 1
ATOM 714 C CA . ARG A 1 90 ? 12.499 5.465 -8.573 1.00 93.19 90 ARG A CA 1
ATOM 715 C C . ARG A 1 90 ? 13.635 4.624 -7.993 1.00 93.19 90 ARG A C 1
ATOM 717 O O . ARG A 1 90 ? 13.513 4.161 -6.867 1.00 93.19 90 ARG A O 1
ATOM 724 N N . GLU A 1 91 ? 14.735 4.460 -8.726 1.00 93.56 91 GLU A N 1
ATOM 725 C CA . GLU A 1 91 ? 15.906 3.707 -8.259 1.00 93.56 91 GLU A CA 1
ATOM 726 C C . GLU A 1 91 ? 16.486 4.303 -6.971 1.00 93.56 91 GLU A C 1
ATOM 728 O O . GLU A 1 91 ? 16.725 3.570 -6.013 1.00 93.56 91 GLU A O 1
ATOM 733 N N . LYS A 1 92 ? 16.624 5.634 -6.899 1.00 96.94 92 LYS A N 1
ATOM 734 C CA . LYS A 1 92 ? 17.077 6.322 -5.679 1.00 96.94 92 LYS A CA 1
ATOM 735 C C . LYS A 1 92 ? 16.151 6.089 -4.491 1.00 96.94 92 LYS A C 1
ATOM 737 O O . LYS A 1 92 ? 16.653 5.829 -3.408 1.00 96.94 92 LYS A O 1
ATOM 742 N N . ILE A 1 93 ? 14.829 6.135 -4.682 1.00 95.94 93 ILE A N 1
ATOM 743 C CA . ILE A 1 93 ? 13.863 5.892 -3.595 1.00 95.94 93 ILE A CA 1
ATOM 744 C C . ILE A 1 93 ? 14.065 4.502 -2.984 1.00 95.94 93 ILE A C 1
ATOM 746 O O . ILE A 1 93 ? 14.133 4.380 -1.765 1.00 95.94 93 ILE A O 1
ATOM 750 N N . PHE A 1 94 ? 14.187 3.460 -3.812 1.00 94.81 94 PHE A N 1
ATOM 751 C CA . PHE A 1 94 ? 14.408 2.098 -3.311 1.00 94.81 94 PHE A CA 1
ATOM 752 C C . PHE A 1 94 ? 15.816 1.909 -2.725 1.00 94.81 94 PHE A C 1
ATOM 754 O O . PHE A 1 94 ? 15.980 1.173 -1.756 1.00 94.81 94 PHE A O 1
ATOM 761 N N . ALA A 1 95 ? 16.826 2.608 -3.253 1.00 95.50 95 ALA A N 1
ATOM 762 C CA . ALA A 1 95 ? 18.172 2.604 -2.681 1.00 95.50 95 ALA A CA 1
ATOM 763 C C . ALA A 1 95 ? 18.240 3.308 -1.312 1.00 95.50 95 ALA A C 1
ATOM 765 O O . ALA A 1 95 ? 18.958 2.845 -0.429 1.00 95.50 95 ALA A O 1
ATOM 766 N N . GLU A 1 96 ? 17.503 4.407 -1.128 1.00 94.12 96 GLU A N 1
ATOM 767 C CA . GLU A 1 96 ? 17.390 5.122 0.150 1.00 94.12 96 GLU A CA 1
ATOM 768 C C . GLU A 1 96 ? 16.575 4.342 1.181 1.00 94.12 96 GLU A C 1
ATOM 770 O O . GLU A 1 96 ? 16.881 4.418 2.369 1.00 94.12 96 GLU A O 1
ATOM 775 N N . LEU A 1 97 ? 15.550 3.605 0.739 1.00 91.69 97 LEU A N 1
ATOM 776 C CA . LEU A 1 97 ? 14.739 2.773 1.623 1.00 91.69 97 LEU A CA 1
ATOM 777 C C . LEU A 1 97 ? 15.542 1.594 2.184 1.00 91.69 97 LEU A C 1
ATOM 779 O O . LEU A 1 97 ? 15.385 1.289 3.356 1.00 91.69 97 LEU A O 1
ATOM 783 N N . GLY A 1 98 ? 16.416 0.983 1.379 1.00 93.19 98 GLY A N 1
ATOM 784 C CA . GLY A 1 98 ? 17.145 -0.230 1.761 1.00 93.19 98 GLY A CA 1
ATOM 785 C C . GLY A 1 98 ? 16.367 -1.498 1.408 1.00 93.19 98 GLY A C 1
ATOM 786 O O . GLY A 1 98 ? 15.144 -1.479 1.288 1.00 93.19 98 GLY A O 1
ATOM 787 N N . SER A 1 99 ? 17.069 -2.608 1.158 1.00 86.12 99 SER A N 1
ATOM 788 C CA . SER A 1 99 ? 16.441 -3.841 0.659 1.00 86.12 99 SER A CA 1
ATOM 789 C C . SER A 1 99 ? 15.562 -4.538 1.698 1.00 86.12 99 SER A C 1
ATOM 791 O O . SER A 1 99 ? 14.485 -5.000 1.345 1.00 86.12 99 SER A O 1
ATOM 793 N N . GLU A 1 100 ? 16.000 -4.591 2.960 1.00 85.75 100 GLU A N 1
ATOM 794 C CA . GLU A 1 100 ? 15.242 -5.238 4.042 1.00 85.75 100 GLU A CA 1
ATOM 795 C C . GLU A 1 100 ? 13.943 -4.468 4.319 1.00 85.75 100 GLU A C 1
ATOM 797 O O . GLU A 1 100 ? 12.850 -5.025 4.242 1.00 85.75 100 GLU A O 1
ATOM 802 N N . GLU A 1 101 ? 14.037 -3.148 4.487 1.00 87.94 101 GLU A N 1
ATOM 803 C CA . GLU A 1 101 ? 12.878 -2.282 4.692 1.00 87.94 101 GLU A CA 1
ATOM 804 C C . GLU A 1 101 ? 11.962 -2.217 3.464 1.00 87.94 101 GLU A C 1
ATOM 806 O O . GLU A 1 101 ? 10.753 -2.012 3.610 1.00 87.94 101 GLU A O 1
ATOM 811 N N . THR A 1 102 ? 12.507 -2.377 2.252 1.00 91.56 102 THR A N 1
ATOM 812 C CA . THR A 1 102 ? 11.705 -2.458 1.023 1.00 91.56 102 THR A CA 1
ATOM 813 C C . THR A 1 102 ? 10.776 -3.663 1.066 1.00 91.56 102 THR A C 1
ATOM 815 O O . THR A 1 102 ? 9.579 -3.498 0.818 1.00 91.56 102 THR A O 1
ATOM 818 N N . ASP A 1 103 ? 11.297 -4.844 1.397 1.00 91.81 103 ASP A N 1
ATOM 819 C CA . ASP A 1 103 ? 10.512 -6.078 1.426 1.00 91.81 103 ASP A CA 1
ATOM 820 C C . ASP A 1 103 ? 9.406 -6.000 2.488 1.00 91.81 103 ASP A C 1
ATOM 822 O O . ASP A 1 103 ? 8.233 -6.234 2.176 1.00 91.81 103 ASP A O 1
ATOM 826 N N . ASP A 1 104 ? 9.741 -5.544 3.699 1.00 91.38 104 ASP A N 1
ATOM 827 C CA . ASP A 1 104 ? 8.775 -5.358 4.788 1.00 91.38 104 ASP A CA 1
ATOM 828 C C . ASP A 1 104 ? 7.702 -4.315 4.438 1.00 91.38 104 ASP A C 1
ATOM 830 O O . ASP A 1 104 ? 6.504 -4.515 4.674 1.00 91.38 104 ASP A O 1
ATOM 834 N N . THR A 1 105 ? 8.104 -3.200 3.822 1.00 93.19 105 THR A N 1
ATOM 835 C CA . THR A 1 105 ? 7.173 -2.141 3.409 1.00 93.19 105 THR A CA 1
ATOM 836 C C . THR A 1 105 ? 6.225 -2.637 2.320 1.00 93.19 105 THR A C 1
ATOM 838 O O . THR A 1 105 ? 5.017 -2.390 2.396 1.00 93.19 105 THR A O 1
ATOM 841 N N . LEU A 1 106 ? 6.733 -3.352 1.313 1.00 94.94 106 LEU A N 1
ATOM 842 C CA . LEU A 1 106 ? 5.910 -3.920 0.245 1.00 94.94 106 LEU A CA 1
ATOM 843 C C . LEU A 1 106 ? 4.954 -4.988 0.787 1.00 94.94 106 LEU A C 1
ATOM 845 O O . LEU A 1 106 ? 3.771 -4.971 0.436 1.00 94.94 106 LEU A O 1
ATOM 849 N N . ALA A 1 107 ? 5.416 -5.859 1.687 1.00 95.12 107 ALA A N 1
ATOM 850 C CA . ALA A 1 107 ? 4.568 -6.838 2.359 1.00 95.12 107 ALA A CA 1
ATOM 851 C C . ALA A 1 107 ? 3.440 -6.156 3.153 1.00 95.12 107 ALA A C 1
ATOM 853 O O . ALA A 1 107 ? 2.270 -6.525 3.013 1.00 95.12 107 ALA A O 1
ATOM 854 N N . ALA A 1 108 ? 3.751 -5.095 3.907 1.00 95.69 108 ALA A N 1
ATOM 855 C CA . ALA A 1 108 ? 2.756 -4.310 4.634 1.00 95.69 108 ALA A CA 1
ATOM 856 C C . ALA A 1 108 ? 1.739 -3.630 3.696 1.00 95.69 108 ALA A C 1
ATOM 858 O O . ALA A 1 108 ? 0.544 -3.592 4.004 1.00 95.69 108 ALA A O 1
ATOM 859 N N . MET A 1 109 ? 2.173 -3.134 2.530 1.00 96.38 109 MET A N 1
ATOM 860 C CA . MET A 1 109 ? 1.278 -2.574 1.508 1.00 96.38 109 MET A CA 1
ATOM 861 C C . MET A 1 109 ? 0.327 -3.633 0.937 1.00 96.38 109 MET A C 1
ATOM 863 O O . MET A 1 109 ? -0.870 -3.364 0.798 1.00 96.38 109 MET A O 1
ATOM 867 N N . VAL A 1 110 ? 0.827 -4.838 0.645 1.00 96.44 110 VAL A N 1
ATOM 868 C CA . VAL A 1 110 ? 0.005 -5.964 0.174 1.00 96.44 110 VAL A CA 1
ATOM 869 C C . VAL A 1 110 ? -0.997 -6.387 1.247 1.00 96.44 110 VAL A C 1
ATOM 871 O O . VAL A 1 110 ? -2.181 -6.522 0.943 1.00 96.44 110 VAL A O 1
ATOM 874 N N . ALA A 1 111 ? -0.569 -6.524 2.505 1.00 96.69 111 ALA A N 1
ATOM 875 C CA . ALA A 1 111 ? -1.450 -6.865 3.621 1.00 96.69 111 ALA A CA 1
ATOM 876 C C . ALA A 1 111 ? -2.550 -5.809 3.827 1.00 96.69 111 ALA A C 1
ATOM 878 O O . ALA A 1 111 ? -3.730 -6.148 3.954 1.00 96.69 111 ALA A O 1
ATOM 879 N N . PHE A 1 112 ? -2.188 -4.522 3.796 1.00 97.06 112 PHE A N 1
ATOM 880 C CA . PHE A 1 112 ? -3.140 -3.415 3.879 1.00 97.06 112 PHE A CA 1
ATOM 881 C C . PHE A 1 112 ? -4.156 -3.448 2.727 1.00 97.06 112 PHE A C 1
ATOM 883 O O . PHE A 1 112 ? -5.358 -3.304 2.957 1.00 97.06 112 PHE A O 1
ATOM 890 N N . GLY A 1 113 ? -3.692 -3.696 1.497 1.00 96.94 113 GLY A N 1
ATOM 891 C CA . GLY A 1 113 ? -4.548 -3.867 0.324 1.00 96.94 113 GLY A CA 1
ATOM 892 C C . GLY A 1 113 ? -5.492 -5.064 0.452 1.00 96.94 113 GLY A C 1
ATOM 893 O O . GLY A 1 113 ? -6.694 -4.912 0.252 1.00 96.94 11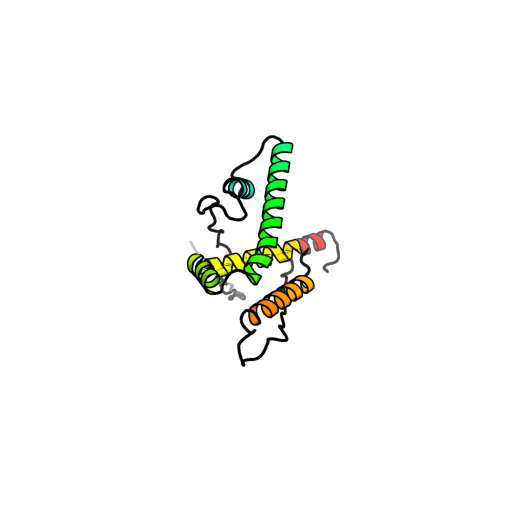3 GLY A O 1
ATOM 894 N N . TYR A 1 114 ? -4.982 -6.229 0.855 1.00 97.06 114 TYR A N 1
ATOM 895 C CA . TYR A 1 114 ? -5.772 -7.447 1.052 1.00 97.06 114 TYR A CA 1
ATOM 896 C C . TYR A 1 114 ? -6.903 -7.240 2.065 1.00 97.06 114 TYR A C 1
ATOM 898 O O . TYR A 1 114 ? -8.051 -7.592 1.798 1.00 97.06 114 TYR A O 1
ATOM 906 N N . LEU A 1 115 ? -6.608 -6.600 3.200 1.00 97.06 115 LEU A N 1
ATOM 907 C CA . LEU A 1 115 ? -7.619 -6.246 4.198 1.00 97.06 115 LEU A CA 1
ATOM 908 C C . LEU A 1 115 ? -8.622 -5.215 3.658 1.00 97.06 115 LEU A C 1
ATOM 910 O O . LEU A 1 115 ? -9.821 -5.351 3.891 1.00 97.06 115 LEU A O 1
ATOM 914 N N . GLY A 1 116 ? -8.157 -4.211 2.910 1.00 96.19 116 GLY A N 1
ATOM 915 C CA . GLY A 1 116 ? -9.015 -3.200 2.281 1.00 96.19 116 GLY A CA 1
ATOM 916 C C . GLY A 1 116 ? -9.936 -3.751 1.185 1.00 96.19 116 GLY A C 1
ATOM 917 O O . GLY A 1 116 ? -10.981 -3.163 0.904 1.00 96.19 116 GLY A O 1
ATOM 918 N N . LEU A 1 117 ? -9.577 -4.889 0.593 1.00 97.06 117 LEU A N 1
ATOM 919 C CA . LEU A 1 117 ? -10.384 -5.641 -0.369 1.00 97.06 117 LEU A CA 1
ATOM 920 C C . LEU A 1 117 ? -11.307 -6.671 0.298 1.00 97.06 117 LEU A C 1
ATOM 922 O O . LEU A 1 117 ? -11.831 -7.537 -0.393 1.00 97.06 117 LEU A O 1
ATOM 926 N N . ASP A 1 118 ? -11.503 -6.589 1.617 1.00 97.00 118 ASP A N 1
ATOM 927 C CA . ASP A 1 118 ? -12.283 -7.558 2.398 1.00 97.00 118 ASP A CA 1
ATOM 928 C C . ASP A 1 118 ? -11.780 -9.001 2.226 1.00 97.00 118 ASP A C 1
ATOM 930 O O . ASP A 1 118 ? -12.544 -9.961 2.187 1.00 97.00 118 ASP A O 1
ATOM 934 N N . ARG A 1 119 ? -10.455 -9.153 2.097 1.00 94.88 119 ARG A N 1
ATOM 935 C CA . ARG A 1 119 ? -9.776 -10.439 1.889 1.00 94.88 119 ARG A CA 1
ATOM 936 C C . ARG A 1 119 ? -10.192 -11.156 0.596 1.00 94.88 119 ARG A C 1
ATOM 938 O O . ARG A 1 119 ? -10.034 -12.370 0.478 1.00 94.88 119 ARG A O 1
ATOM 945 N N . ASP A 1 120 ? -10.686 -10.416 -0.399 1.00 96.38 120 ASP A N 1
ATOM 946 C CA . ASP A 1 120 ? -10.948 -10.941 -1.739 1.00 96.38 120 ASP A CA 1
ATOM 947 C C . ASP A 1 120 ? -9.628 -11.227 -2.471 1.00 96.38 120 ASP A C 1
ATOM 949 O O . ASP A 1 120 ? -8.971 -10.340 -3.028 1.00 96.38 120 ASP A O 1
ATOM 953 N N . ARG A 1 121 ? -9.242 -12.503 -2.450 1.00 95.19 121 ARG A N 1
ATOM 954 C CA . ARG A 1 121 ? -8.005 -13.000 -3.049 1.00 95.19 121 ARG A CA 1
ATOM 955 C C . ARG A 1 121 ? -7.951 -12.806 -4.563 1.00 95.19 121 ARG A C 1
ATOM 957 O O . ARG A 1 121 ? -6.940 -12.328 -5.059 1.00 95.19 121 ARG A O 1
ATOM 964 N N . LEU A 1 122 ? -9.026 -13.138 -5.283 1.00 96.38 122 LEU A N 1
ATOM 965 C CA . LEU A 1 122 ? -9.059 -13.041 -6.750 1.00 96.38 122 LEU A CA 1
ATOM 966 C C . LEU A 1 122 ? -8.916 -11.586 -7.197 1.00 96.38 122 LEU A C 1
ATOM 968 O O . LEU A 1 122 ? -8.258 -11.275 -8.189 1.00 96.38 122 LEU A O 1
ATOM 972 N N . ARG A 1 123 ? -9.519 -10.668 -6.437 1.00 97.31 123 ARG A N 1
ATOM 973 C CA . ARG A 1 123 ? -9.383 -9.239 -6.699 1.00 97.31 123 ARG A CA 1
ATOM 974 C C . ARG A 1 123 ? -7.971 -8.730 -6.412 1.00 97.31 123 ARG A C 1
ATOM 976 O O . ARG A 1 123 ? -7.494 -7.876 -7.156 1.00 97.31 123 ARG A O 1
ATOM 983 N N . LEU A 1 124 ? -7.302 -9.249 -5.380 1.00 97.50 124 LEU A N 1
ATOM 984 C CA . LEU A 1 124 ? -5.898 -8.932 -5.113 1.00 97.50 124 LEU A CA 1
ATOM 985 C C . LEU A 1 124 ? -4.979 -9.445 -6.232 1.00 97.50 124 LEU A C 1
ATOM 987 O O . LEU A 1 124 ? -4.156 -8.672 -6.720 1.00 97.50 124 LEU A O 1
ATOM 991 N N . GLU A 1 125 ? -5.148 -10.699 -6.666 1.00 97.88 125 GLU A N 1
ATOM 992 C CA . GLU A 1 125 ? -4.404 -11.297 -7.789 1.00 97.88 125 GLU A CA 1
ATOM 993 C C . GLU A 1 125 ? -4.515 -10.417 -9.041 1.00 97.88 125 GLU A C 1
ATOM 995 O O . GLU A 1 125 ? -3.499 -9.947 -9.550 1.00 97.88 125 GLU A O 1
ATOM 1000 N N . ALA A 1 126 ? -5.739 -10.060 -9.447 1.00 97.62 126 ALA A N 1
ATOM 1001 C CA . ALA A 1 126 ? -5.974 -9.196 -10.605 1.00 97.62 126 ALA A CA 1
ATOM 1002 C C . ALA A 1 126 ? -5.319 -7.804 -10.470 1.00 97.62 126 ALA A C 1
ATOM 1004 O O . ALA A 1 126 ? -4.807 -7.245 -11.444 1.00 97.62 126 ALA A O 1
ATOM 1005 N N . CYS A 1 127 ? -5.313 -7.216 -9.266 1.00 96.81 127 CYS A N 1
ATOM 1006 C CA . CYS A 1 127 ? -4.626 -5.946 -9.017 1.00 96.81 127 CYS A CA 1
ATOM 1007 C C . CYS A 1 127 ? -3.103 -6.065 -9.192 1.00 96.81 127 CYS A C 1
ATOM 1009 O O . CYS A 1 127 ? -2.497 -5.180 -9.802 1.00 96.81 127 CYS A O 1
ATOM 1011 N N . ILE A 1 128 ? -2.491 -7.141 -8.687 1.00 97.31 128 ILE A N 1
ATOM 1012 C CA . ILE A 1 128 ? -1.048 -7.385 -8.817 1.00 97.31 128 ILE A CA 1
ATOM 1013 C C . ILE A 1 128 ? -0.690 -7.675 -10.278 1.00 97.31 128 ILE A C 1
ATOM 1015 O O . ILE A 1 128 ? 0.249 -7.070 -10.793 1.00 97.31 128 ILE A O 1
ATOM 1019 N N . GLU A 1 129 ? -1.463 -8.513 -10.974 1.00 97.88 129 GLU A N 1
ATOM 1020 C CA . GLU A 1 129 ? -1.277 -8.796 -12.404 1.00 97.88 129 GLU A CA 1
ATOM 1021 C C . GLU A 1 129 ? -1.261 -7.512 -13.233 1.00 97.88 129 GLU A C 1
ATOM 1023 O O . GLU A 1 129 ? -0.328 -7.273 -14.004 1.00 97.88 129 GLU A O 1
ATOM 1028 N N . HIS A 1 130 ? -2.258 -6.644 -13.035 1.00 95.25 130 HIS A N 1
ATOM 1029 C CA . HIS A 1 130 ? -2.326 -5.356 -13.719 1.00 95.25 130 HIS A CA 1
ATOM 1030 C C . HIS A 1 130 ? -1.124 -4.460 -13.394 1.00 95.25 130 HIS A C 1
ATOM 1032 O O . HIS A 1 130 ? -0.542 -3.868 -14.307 1.00 95.25 130 HIS A O 1
ATOM 1038 N N . GLY A 1 131 ? -0.732 -4.371 -12.119 1.00 95.19 131 GLY A N 1
ATOM 1039 C CA . GLY A 1 131 ? 0.406 -3.560 -11.684 1.00 95.19 131 GLY A CA 1
ATOM 1040 C C . GLY A 1 131 ? 1.732 -4.026 -12.291 1.00 95.19 131 GLY A C 1
ATOM 1041 O O . GLY A 1 131 ? 2.478 -3.218 -12.850 1.00 95.19 131 GLY A O 1
ATOM 1042 N N . VAL A 1 132 ? 2.002 -5.334 -12.257 1.00 95.31 132 VAL A N 1
ATOM 1043 C CA . VAL A 1 132 ? 3.214 -5.933 -12.839 1.00 95.31 132 VAL A CA 1
ATOM 1044 C C . VAL A 1 132 ? 3.211 -5.794 -14.360 1.00 95.31 132 VAL A C 1
ATOM 1046 O O . VAL A 1 132 ? 4.235 -5.431 -14.939 1.00 95.31 132 VAL A O 1
ATOM 1049 N N . LEU A 1 133 ? 2.072 -6.012 -15.026 1.00 94.06 133 LEU A N 1
ATOM 1050 C CA . LEU A 1 133 ? 1.957 -5.857 -16.478 1.00 94.06 133 LEU A CA 1
ATOM 1051 C C . LEU A 1 133 ? 2.200 -4.406 -16.914 1.00 94.06 133 LEU A C 1
ATOM 1053 O O . LEU A 1 133 ? 2.854 -4.170 -17.935 1.00 94.06 133 LEU A O 1
ATOM 1057 N N . GLN A 1 134 ? 1.693 -3.435 -16.149 1.00 90.94 134 GLN A N 1
ATOM 1058 C CA . GLN A 1 134 ? 1.979 -2.021 -16.367 1.00 90.94 134 GLN A CA 1
ATOM 1059 C C . GLN A 1 134 ? 3.480 -1.757 -16.201 1.00 90.94 134 GLN A C 1
ATOM 1061 O O . GLN A 1 134 ? 4.100 -1.244 -17.132 1.00 90.94 134 GLN A O 1
ATOM 1066 N N . GLY A 1 135 ? 4.070 -2.172 -15.074 1.00 91.12 135 GLY A N 1
ATOM 1067 C CA . GLY A 1 135 ? 5.493 -2.001 -14.763 1.00 91.12 135 GLY A CA 1
ATOM 1068 C C . GLY A 1 135 ? 6.429 -2.609 -15.811 1.00 91.12 135 GLY A C 1
ATOM 1069 O O . GLY A 1 135 ? 7.331 -1.935 -16.300 1.00 91.12 135 GLY A O 1
ATOM 1070 N N . ALA A 1 136 ? 6.162 -3.841 -16.254 1.00 90.12 136 ALA A N 1
ATOM 1071 C CA . ALA A 1 136 ? 6.943 -4.546 -17.278 1.00 90.12 136 ALA A CA 1
ATOM 1072 C C . ALA A 1 136 ? 6.920 -3.867 -18.663 1.00 90.12 136 ALA A C 1
ATOM 1074 O O . ALA A 1 136 ? 7.709 -4.214 -19.552 1.00 90.12 136 ALA A O 1
ATOM 1075 N N . ASN A 1 137 ? 5.994 -2.927 -18.861 1.00 88.56 137 ASN A N 1
ATOM 1076 C CA . ASN A 1 137 ? 5.829 -2.146 -20.079 1.00 88.56 137 ASN A CA 1
ATOM 1077 C C . ASN A 1 137 ? 6.217 -0.665 -19.914 1.00 88.56 137 ASN A C 1
ATOM 1079 O O . ASN A 1 137 ? 6.167 0.067 -20.910 1.00 88.56 137 ASN A O 1
ATOM 1083 N N . VAL A 1 138 ? 6.629 -0.228 -18.716 1.00 80.19 138 VAL A N 1
ATOM 1084 C CA . VAL A 1 138 ? 7.260 1.083 -18.504 1.00 80.19 138 VAL A CA 1
ATOM 1085 C C . VAL A 1 138 ? 8.573 1.094 -19.305 1.00 80.19 138 VAL A C 1
ATOM 1087 O O . VAL A 1 138 ? 9.303 0.109 -19.336 1.00 80.19 138 VAL A O 1
ATOM 1090 N N . ASP A 1 139 ? 8.815 2.160 -20.069 1.00 70.00 139 ASP A N 1
ATOM 1091 C CA . ASP A 1 139 ? 10.007 2.381 -20.917 1.00 70.00 139 ASP A CA 1
ATOM 1092 C C . ASP A 1 139 ? 10.136 1.545 -22.212 1.00 70.00 139 ASP A C 1
ATOM 1094 O O . ASP A 1 139 ? 10.990 1.822 -23.061 1.00 70.00 139 ASP A O 1
ATOM 1098 N N . LYS A 1 140 ? 9.225 0.600 -22.481 1.00 63.97 140 LYS A N 1
ATOM 1099 C CA . LYS A 1 140 ? 9.247 -0.218 -23.716 1.00 63.97 140 LYS A CA 1
ATOM 1100 C C . LYS A 1 140 ? 8.635 0.437 -24.958 1.00 63.97 140 LYS A C 1
ATOM 1102 O O . LYS A 1 140 ? 8.442 -0.227 -25.974 1.00 63.97 140 LYS A O 1
ATOM 1107 N N . LEU A 1 141 ? 8.348 1.739 -24.927 1.00 55.12 141 LEU A N 1
ATOM 1108 C CA . LEU A 1 141 ? 7.892 2.474 -26.117 1.00 55.12 141 LEU A CA 1
ATOM 1109 C C . LEU A 1 141 ? 8.967 2.548 -27.219 1.00 55.12 141 LEU A C 1
ATOM 1111 O O . LEU A 1 141 ? 8.621 2.744 -28.381 1.00 55.12 141 LEU A O 1
ATOM 1115 N N . PHE A 1 142 ? 10.246 2.343 -26.874 1.00 52.19 142 PHE A N 1
ATOM 1116 C CA . PHE A 1 142 ? 11.379 2.528 -27.790 1.00 52.19 142 PHE A CA 1
ATOM 1117 C C . PHE A 1 142 ? 12.312 1.311 -27.920 1.00 52.19 142 PHE A C 1
ATOM 1119 O O . PHE A 1 142 ? 13.330 1.401 -28.603 1.00 52.19 142 PHE A O 1
ATOM 1126 N N . GLN A 1 143 ? 11.990 0.171 -27.296 1.00 55.44 143 GLN A N 1
ATOM 1127 C CA . GLN A 1 143 ? 12.836 -1.028 -27.337 1.00 55.44 143 GLN A CA 1
ATOM 1128 C C . GLN A 1 143 ? 12.278 -2.097 -28.290 1.00 55.44 143 GLN A C 1
ATOM 1130 O O . GLN A 1 143 ? 11.085 -2.392 -28.303 1.00 55.44 143 GLN A O 1
ATOM 1135 N N . SER A 1 144 ? 13.162 -2.724 -29.068 1.00 57.56 144 SER A N 1
ATOM 1136 C CA . SER A 1 144 ? 12.866 -3.818 -30.011 1.00 57.56 144 SER A CA 1
ATOM 1137 C C . SER A 1 144 ? 12.534 -5.162 -29.341 1.00 57.56 144 SER A C 1
ATOM 1139 O O . SER A 1 144 ? 12.228 -6.133 -30.027 1.00 57.56 144 SER A O 1
ATOM 1141 N N . SER A 1 145 ? 12.583 -5.227 -28.010 1.00 64.06 145 SER A N 1
ATOM 1142 C CA . SER A 1 145 ? 12.454 -6.431 -27.177 1.00 64.06 145 SER A CA 1
ATOM 1143 C C . SER A 1 145 ? 11.007 -6.879 -26.911 1.00 64.06 145 SER A C 1
ATOM 1145 O O . SER A 1 145 ? 10.793 -7.863 -26.206 1.00 64.06 145 SER A O 1
ATOM 1147 N N . GLY A 1 146 ? 10.012 -6.208 -27.503 1.00 73.00 146 GLY A N 1
ATOM 1148 C CA . GLY A 1 146 ? 8.600 -6.591 -27.413 1.00 73.00 146 GLY A CA 1
ATOM 1149 C C . GLY A 1 146 ? 7.928 -6.211 -26.086 1.00 73.00 146 GLY A C 1
ATOM 1150 O O . GLY A 1 146 ? 8.574 -5.974 -25.063 1.00 73.00 146 GLY A O 1
ATOM 1151 N N . ARG A 1 147 ? 6.595 -6.122 -26.113 1.00 85.12 147 ARG A N 1
ATOM 1152 C CA . ARG A 1 147 ? 5.763 -5.731 -24.963 1.00 85.12 147 ARG A CA 1
ATOM 1153 C C . ARG A 1 147 ? 5.344 -6.960 -24.163 1.00 85.12 147 ARG A C 1
ATOM 1155 O O . ARG A 1 147 ? 5.025 -7.988 -24.754 1.00 85.12 147 ARG A O 1
ATOM 1162 N N . ALA A 1 148 ? 5.314 -6.840 -22.838 1.00 90.12 148 ALA A N 1
ATOM 1163 C CA . ALA A 1 148 ? 4.689 -7.855 -21.999 1.00 90.12 148 ALA A CA 1
ATOM 1164 C C . ALA A 1 148 ? 3.180 -7.863 -22.282 1.00 90.12 148 ALA A C 1
ATOM 1166 O O . ALA A 1 148 ? 2.555 -6.800 -22.331 1.00 90.12 148 ALA A O 1
ATOM 1167 N N . THR A 1 149 ? 2.615 -9.048 -22.506 1.00 92.81 149 THR A N 1
ATOM 1168 C CA . THR A 1 149 ? 1.195 -9.235 -22.850 1.00 92.81 149 THR A CA 1
ATOM 1169 C C . THR A 1 149 ? 0.410 -9.989 -21.787 1.00 92.81 149 THR A C 1
ATOM 1171 O O . THR A 1 149 ? -0.812 -9.898 -21.792 1.00 92.81 149 THR A O 1
ATOM 1174 N N . ASN A 1 150 ? 1.090 -10.715 -20.89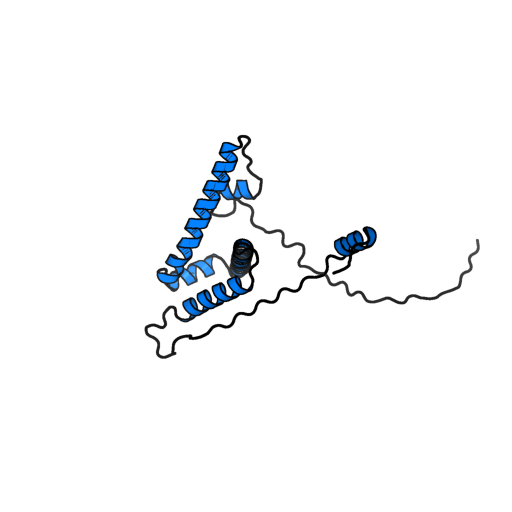8 1.00 93.75 150 ASN A N 1
ATOM 1175 C CA . ASN A 1 150 ? 0.468 -11.494 -19.838 1.00 93.75 150 ASN A CA 1
ATOM 1176 C C . ASN A 1 150 ? 1.343 -11.505 -18.582 1.00 93.75 150 ASN A C 1
ATOM 1178 O O . ASN A 1 150 ? 2.572 -11.523 -18.686 1.00 93.75 150 ASN A O 1
ATOM 1182 N N . VAL A 1 151 ? 0.692 -11.539 -17.425 1.00 96.62 151 VAL A N 1
ATOM 1183 C CA . VAL A 1 151 ? 1.264 -11.828 -16.108 1.00 96.62 151 VAL A CA 1
ATOM 1184 C C . VAL A 1 151 ? 0.313 -12.823 -15.453 1.00 96.62 151 VAL A C 1
ATOM 1186 O O . VAL A 1 151 ? -0.891 -12.685 -15.621 1.00 96.62 151 VAL A O 1
ATOM 1189 N N . ASP A 1 152 ? 0.858 -13.821 -14.769 1.00 96.69 152 ASP A N 1
ATOM 1190 C CA . ASP A 1 152 ? 0.094 -14.823 -14.025 1.00 96.69 152 ASP A CA 1
ATOM 1191 C C . ASP A 1 152 ? 0.461 -14.687 -12.547 1.00 96.69 152 ASP A C 1
ATOM 1193 O O . ASP A 1 152 ? 1.649 -14.718 -12.204 1.00 96.69 152 ASP A O 1
ATOM 1197 N N . VAL A 1 153 ? -0.536 -14.466 -11.690 1.00 97.31 153 VAL A N 1
ATOM 1198 C CA . VAL A 1 153 ? -0.357 -14.402 -10.236 1.00 97.31 153 VAL A CA 1
ATOM 1199 C C . VAL A 1 153 ? -1.310 -15.392 -9.586 1.00 97.31 153 VAL A C 1
ATOM 1201 O O . VAL A 1 153 ? -2.520 -15.307 -9.752 1.00 97.31 153 VAL A O 1
ATOM 1204 N N . SER A 1 154 ? -0.759 -16.298 -8.782 1.00 96.19 154 SER A N 1
ATOM 1205 C CA . SER A 1 154 ? -1.535 -17.265 -8.008 1.00 96.19 154 SER A CA 1
ATOM 1206 C C . SER A 1 154 ? -1.184 -17.140 -6.533 1.00 96.19 154 SER A C 1
ATOM 1208 O O . SER A 1 154 ? -0.039 -17.373 -6.143 1.00 96.19 154 SER A O 1
ATOM 1210 N N . ILE A 1 155 ? -2.176 -16.820 -5.706 1.00 94.69 155 ILE A N 1
ATOM 1211 C CA . ILE A 1 155 ? -2.047 -16.730 -4.254 1.00 94.69 155 ILE A CA 1
ATOM 1212 C C . ILE A 1 155 ? -2.792 -17.912 -3.630 1.00 94.69 155 ILE A C 1
ATOM 1214 O O . ILE A 1 155 ? -3.970 -18.159 -3.884 1.00 94.69 155 ILE A O 1
ATOM 1218 N N . SER A 1 156 ? -2.117 -18.642 -2.750 1.00 92.06 156 SER A N 1
ATOM 1219 C CA . SER A 1 156 ? -2.711 -19.730 -1.971 1.00 92.06 156 SER A CA 1
ATOM 1220 C C . SER A 1 156 ? -2.432 -19.480 -0.501 1.00 92.06 156 SER A C 1
ATOM 1222 O O . SER A 1 156 ? -1.280 -19.317 -0.115 1.00 92.06 156 SER A O 1
ATOM 1224 N N . VAL A 1 157 ? -3.496 -19.414 0.301 1.00 89.12 157 VAL A N 1
ATOM 1225 C CA . VAL A 1 157 ? -3.403 -19.228 1.751 1.00 89.12 157 VAL A CA 1
ATOM 1226 C C . VAL A 1 157 ? -3.910 -20.498 2.409 1.00 89.12 157 VAL A C 1
ATOM 1228 O O . VAL A 1 157 ? -5.069 -20.874 2.229 1.00 89.12 157 VAL A O 1
ATOM 1231 N N . GLU A 1 158 ? -3.030 -21.154 3.150 1.00 88.50 158 GLU A N 1
ATOM 1232 C CA . GLU A 1 158 ? -3.365 -22.320 3.955 1.00 88.50 158 GLU A CA 1
ATOM 1233 C C . GLU A 1 158 ? -3.642 -21.864 5.387 1.00 88.50 158 GLU A C 1
ATOM 1235 O O . GLU A 1 158 ? -2.891 -21.077 5.962 1.00 88.50 158 GLU A O 1
ATOM 1240 N N . TYR A 1 159 ? -4.755 -22.329 5.951 1.00 84.25 159 TYR A N 1
ATOM 1241 C CA . TYR A 1 159 ? -5.137 -22.018 7.321 1.00 84.25 159 TYR A CA 1
ATOM 1242 C C . TYR A 1 159 ? -4.985 -23.267 8.172 1.00 84.25 159 TYR A C 1
ATOM 1244 O O . TYR A 1 159 ? -5.635 -24.281 7.910 1.00 84.25 159 TYR A O 1
ATOM 1252 N N . ASN A 1 160 ? -4.183 -23.171 9.230 1.00 84.00 160 ASN A N 1
ATOM 1253 C CA . ASN A 1 160 ? -4.221 -24.178 10.276 1.00 84.00 160 ASN A CA 1
ATOM 1254 C C . ASN A 1 160 ? -5.580 -24.109 10.988 1.00 84.00 160 ASN A C 1
ATOM 1256 O O . ASN A 1 160 ? -6.067 -23.008 11.275 1.00 84.00 160 ASN A O 1
ATOM 1260 N N . PRO A 1 161 ? -6.215 -25.259 11.269 1.00 76.38 161 PRO A N 1
ATOM 1261 C CA . PRO A 1 161 ? -7.457 -25.274 12.017 1.00 76.38 161 PRO A CA 1
ATOM 1262 C C . PRO A 1 161 ? -7.225 -24.669 13.403 1.00 76.38 161 PRO A C 1
ATOM 1264 O O . PRO A 1 161 ? -6.265 -25.011 14.091 1.00 76.38 161 PRO A O 1
ATOM 1267 N N . ASP A 1 162 ? -8.130 -23.791 13.828 1.00 80.62 162 ASP A N 1
ATOM 1268 C CA . ASP A 1 162 ? -8.148 -23.285 15.198 1.00 80.62 162 ASP A CA 1
ATOM 1269 C C . ASP A 1 162 ? -8.649 -24.411 16.115 1.00 80.62 162 ASP A C 1
ATOM 1271 O O . ASP A 1 162 ? -9.852 -24.590 16.330 1.00 80.62 162 ASP A O 1
ATOM 1275 N N . ILE A 1 163 ? -7.699 -25.225 16.584 1.00 83.19 163 ILE A N 1
ATOM 1276 C CA . ILE A 1 163 ? -7.954 -26.419 17.393 1.00 83.19 163 ILE A CA 1
ATOM 1277 C C . ILE A 1 163 ? -8.752 -26.052 18.650 1.00 83.19 163 ILE A C 1
ATOM 1279 O O . ILE A 1 163 ? -9.647 -26.794 19.047 1.00 83.19 163 ILE A O 1
ATOM 1283 N N . GLU A 1 164 ? -8.498 -24.888 19.249 1.00 77.81 164 GLU A N 1
ATOM 1284 C CA . GLU A 1 164 ? -9.191 -24.446 20.458 1.00 77.81 164 GLU A CA 1
ATOM 1285 C C . GLU A 1 164 ? -10.654 -24.071 20.177 1.00 77.81 164 GLU A C 1
ATOM 1287 O O . GLU A 1 164 ? -11.556 -24.482 20.914 1.00 77.81 164 GLU A O 1
ATOM 1292 N N . LYS A 1 165 ? -10.930 -23.364 19.071 1.00 74.38 165 LYS A N 1
ATOM 1293 C CA . LYS A 1 165 ? -12.315 -23.146 18.614 1.00 74.38 165 LYS A CA 1
ATOM 1294 C C . LYS A 1 165 ? -13.034 -24.449 18.307 1.00 74.38 165 LYS A C 1
ATOM 1296 O O . LYS A 1 165 ? -14.224 -24.560 18.603 1.00 74.38 165 LYS A O 1
ATOM 1301 N N . LEU A 1 166 ? -12.342 -25.406 17.692 1.00 79.25 166 LEU A N 1
ATOM 1302 C CA . LEU A 1 166 ? -12.906 -26.717 17.386 1.00 79.25 166 LEU A CA 1
ATOM 1303 C C . LEU A 1 166 ? -13.228 -27.488 18.672 1.00 79.25 166 LEU A C 1
ATOM 1305 O O . LEU A 1 166 ? -14.329 -28.018 18.783 1.00 79.25 166 LEU A O 1
ATOM 1309 N N . TYR A 1 167 ? -12.349 -27.467 19.678 1.00 76.38 167 TYR A N 1
ATOM 1310 C CA . TYR A 1 167 ? -12.632 -28.066 20.986 1.00 76.38 167 TYR A CA 1
ATOM 1311 C C . TYR A 1 167 ? -13.849 -27.436 21.666 1.00 76.38 167 TYR A C 1
ATOM 1313 O O . TYR A 1 167 ? -14.724 -28.168 22.117 1.00 76.38 167 TYR A O 1
ATOM 1321 N N . ARG A 1 168 ? -13.971 -26.103 21.676 1.00 77.31 168 ARG A N 1
ATOM 1322 C CA . ARG A 1 168 ? -15.152 -25.442 22.264 1.00 77.31 168 ARG A CA 1
ATOM 1323 C C . ARG A 1 168 ? -16.445 -25.812 21.534 1.00 77.31 168 ARG A C 1
ATOM 1325 O O . ARG A 1 168 ? -17.444 -26.106 22.176 1.00 77.31 168 ARG A O 1
ATOM 1332 N N . ARG A 1 169 ? -16.425 -25.876 20.196 1.00 77.12 169 ARG A N 1
ATOM 1333 C CA . ARG A 1 169 ? -17.581 -26.349 19.410 1.00 77.12 169 ARG A CA 1
ATOM 1334 C C . ARG A 1 169 ? -17.938 -27.803 19.723 1.00 77.12 169 ARG A C 1
ATOM 1336 O O . ARG A 1 169 ? -19.122 -28.118 19.786 1.00 77.12 169 ARG A O 1
ATOM 1343 N N . PHE A 1 170 ? -16.941 -28.664 19.933 1.00 77.56 170 PHE A N 1
ATOM 1344 C CA . PHE A 1 170 ? -17.154 -30.053 20.344 1.00 77.56 170 PHE A CA 1
ATOM 1345 C C . PHE A 1 170 ? -17.801 -30.145 21.733 1.00 77.56 170 PHE A C 1
ATOM 1347 O O . PHE A 1 170 ? -18.773 -30.880 21.900 1.00 77.56 170 PHE A O 1
ATOM 1354 N N . GLU A 1 171 ? -17.307 -29.377 22.710 1.00 81.00 171 GLU A N 1
ATOM 1355 C CA . GLU A 1 171 ? -17.886 -29.307 24.060 1.00 81.00 171 GLU A CA 1
ATOM 1356 C C . GLU A 1 171 ? -19.327 -28.769 24.049 1.00 81.00 171 GLU A C 1
ATOM 1358 O O . GLU A 1 171 ? -20.180 -29.285 24.772 1.00 81.00 171 GLU A O 1
ATOM 1363 N N . ASP A 1 172 ? -19.623 -27.811 23.168 1.00 84.12 172 ASP A N 1
ATOM 1364 C CA . ASP A 1 172 ? -20.962 -27.242 22.967 1.00 84.12 172 ASP A CA 1
ATOM 1365 C C . ASP A 1 172 ? -21.891 -28.132 22.106 1.00 84.12 172 ASP A C 1
ATOM 1367 O O . ASP A 1 172 ? -23.044 -27.770 21.846 1.00 84.12 172 ASP A O 1
ATOM 1371 N N . GLY A 1 173 ? -21.420 -29.302 21.654 1.00 75.06 173 GLY A N 1
ATOM 1372 C CA . GLY A 1 173 ? -22.196 -30.264 20.862 1.00 75.06 173 GLY A CA 1
ATOM 1373 C C . GLY A 1 173 ? -22.501 -29.823 19.424 1.00 75.06 173 GLY A C 1
ATOM 1374 O O . GLY A 1 173 ? -23.471 -30.300 18.832 1.00 75.06 173 GLY A O 1
ATOM 1375 N N . GLN A 1 174 ? -21.712 -28.904 18.863 1.00 73.56 174 GLN A N 1
ATOM 1376 C CA . GLN A 1 174 ? -21.844 -28.415 17.487 1.00 73.56 174 GLN A CA 1
ATOM 1377 C C . GLN A 1 174 ? -21.004 -29.237 16.495 1.00 73.56 174 GLN A C 1
ATOM 1379 O O . GLN A 1 174 ? -20.031 -29.891 16.868 1.00 73.56 174 GLN A O 1
ATOM 1384 N N . GLU A 1 175 ? -21.372 -29.200 15.208 1.00 67.62 175 GLU A N 1
ATOM 1385 C CA . GLU A 1 175 ? -20.611 -29.876 14.150 1.00 67.62 175 GLU A CA 1
ATOM 1386 C C . GLU A 1 175 ? -19.204 -29.275 13.975 1.00 67.62 175 GLU A C 1
ATOM 1388 O O . GLU A 1 175 ? -19.005 -28.056 13.968 1.00 67.62 175 GLU A O 1
ATOM 1393 N N . LEU A 1 176 ? -18.222 -30.166 13.814 1.00 66.69 176 LEU A N 1
ATOM 1394 C CA . LEU A 1 176 ? -16.820 -29.850 13.550 1.00 66.69 176 LEU A CA 1
ATOM 1395 C C . LEU A 1 176 ? -16.599 -29.758 12.037 1.00 66.69 176 LEU A C 1
ATOM 1397 O O . LEU A 1 176 ? -16.086 -30.689 11.419 1.00 66.69 176 LEU A O 1
ATOM 1401 N N . THR A 1 177 ? -17.042 -28.653 11.445 1.00 63.94 177 THR A N 1
ATOM 1402 C CA . THR A 1 177 ? -16.775 -28.292 10.042 1.00 63.94 177 THR A CA 1
ATOM 1403 C C . THR A 1 177 ? -16.049 -26.964 9.945 1.00 63.94 177 THR A C 1
ATOM 1405 O O . THR A 1 177 ? -16.395 -26.047 10.737 1.00 63.94 177 THR A O 1
#

Secondary structure (DSSP, 8-state):
---------------------TTS-------TTSS--SSS-HHHHHHHTTS---SSHHHHHHHHHHHHHHHHHHHHHHHHHHHHS-HHHHHHHHHHH-HHHHHHHHHHHHHHHHHHTTT-HHHHHHHHHHHHHHHTTTTTTS-TT-----------------HHHHHHHHHTT----

InterPro domains:
  IPR058415 Domain of unknown function [PF26404] (39-177)

Radius of gyration: 25.87 Å; chains: 1; bounding box: 40×68×84 Å

Organism: NCBI:txid660517

pLDDT: mean 81.1, std 20.74, range [32.19, 98.44]

Sequence (177 aa):
MVEDSNGRTDELFTGVDDVTDDDSEREPVLTPEDRPRGILTPTDREYLCGLKEYAQPQTDANRRQEIRERVVNGLQDFVLLSLFLGSDEREKIFAELGSEETDDTLAAMVAFGYLGLDRDRLRLEACIEHGVLQGANVDKLFQSSGRATNVDVSISVEYNPDIEKLYRRFEDGQELT